Protein AF-A0A7K3RUG2-F1 (afdb_monomer)

Sequence (119 aa):
EDREADAASGAWNPLTATGTPLAEARRLCDDALHGVRLALREVEFTDGKLVHVLLAHELRRSVDRAFGTSSCSHQEGQGLLTPDGSFGPPPGNPYGAPPGSPYAPGGPGSPPPPPQPPR

Secondary structure (DSSP, 8-state):
--HHHHHHHT---HHHHTT--HHHHHHHHHHHHHHHHHHHHH---SS-HHHIIIIIIIHHHHHHHHHS----S--------------PPPS--TTPPPTT-TT--PPTTPPPPPPPPP-

Solvent-accessible surface area (backbone atoms only — not comparable to full-atom values): 8110 Å² total; per-residue (Å²): 140,51,73,66,59,29,60,74,71,68,47,90,47,72,47,71,75,69,66,50,50,70,70,55,53,49,49,53,50,56,52,49,55,50,50,51,49,54,52,61,71,74,55,87,59,98,78,46,64,68,58,48,46,49,62,64,52,44,45,56,54,52,52,52,52,72,76,40,87,69,65,65,88,66,69,73,76,74,76,65,86,68,95,70,88,83,85,74,81,79,88,74,67,94,82,62,77,72,93,80,63,93,77,67,85,75,66,97,86,69,80,80,82,81,86,80,81,87,132

Radius of gyration: 31.01 Å; Cα contacts (8 Å, |Δi|>4): 30; chains: 1; bounding box: 91×43×57 Å

Foldseek 3Di:
DDPVVCVVVVHDDPCVVVVPDPVRVLVVLVVVLVVQVVVLVVDDDPDCVVVCCVRNPVSVVVSCVVSDPPPDVPPVPPPPPPPDDDDDDDPDDPPDDDPDDPPDDDDPPDDDDDDDDDD

Nearest PDB structures (foldseek):
  1sg2-assembly1_C  TM=5.570E-01  e=5.375E+00  Escherichia coli

Organism: NCBI:txid66428

Mean predicted aligned error: 17.71 Å

pLDDT: mean 75.08, std 22.01, range [38.53, 98.12]

Structure (mmCIF, N/CA/C/O backbone):
data_AF-A0A7K3RUG2-F1
#
_entry.id   AF-A0A7K3RUG2-F1
#
loop_
_atom_site.group_PDB
_atom_site.id
_atom_site.type_symbol
_atom_site.label_atom_id
_atom_site.label_alt_id
_atom_site.label_comp_id
_atom_site.label_asym_id
_atom_site.label_entity_id
_atom_site.label_seq_id
_atom_site.pdbx_PDB_ins_code
_atom_site.Cartn_x
_atom_site.Cartn_y
_atom_site.Cartn_z
_atom_site.occupancy
_atom_site.B_iso_or_equiv
_atom_site.auth_seq_id
_atom_site.auth_comp_id
_atom_site.auth_asym_id
_atom_site.auth_atom_id
_atom_site.pdbx_PDB_model_num
ATOM 1 N N . GLU A 1 1 ? -2.481 -1.551 -13.163 1.00 62.53 1 GLU A N 1
ATOM 2 C CA . GLU A 1 1 ? -1.480 -0.725 -13.862 1.00 62.53 1 GLU A CA 1
ATOM 3 C C . GLU A 1 1 ? -0.357 -1.638 -14.291 1.00 62.53 1 GLU A C 1
ATOM 5 O O . GLU A 1 1 ? -0.022 -2.554 -13.543 1.00 62.53 1 GLU A O 1
ATOM 10 N N . ASP A 1 2 ? 0.126 -1.458 -15.511 1.00 78.50 2 ASP A N 1
ATOM 11 C CA . ASP A 1 2 ? 1.115 -2.328 -16.136 1.00 78.50 2 ASP A CA 1
ATOM 12 C C . ASP A 1 2 ? 2.378 -1.509 -16.392 1.00 78.50 2 ASP A C 1
ATOM 14 O O . ASP A 1 2 ? 2.325 -0.461 -17.032 1.00 78.50 2 ASP A O 1
ATOM 18 N N . ARG A 1 3 ? 3.518 -2.004 -15.902 1.00 81.38 3 ARG A N 1
ATOM 19 C CA . ARG A 1 3 ? 4.817 -1.343 -16.053 1.00 81.38 3 ARG A CA 1
ATOM 20 C C . ARG A 1 3 ? 5.201 -1.143 -17.516 1.00 81.38 3 ARG A C 1
ATOM 22 O O . ARG A 1 3 ? 5.844 -0.145 -17.832 1.00 81.38 3 ARG A O 1
ATOM 29 N N . GLU A 1 4 ? 4.848 -2.080 -18.392 1.00 84.62 4 GLU A N 1
ATOM 30 C CA . GLU A 1 4 ? 5.144 -1.978 -19.821 1.00 84.62 4 GLU A CA 1
ATOM 31 C C . GLU A 1 4 ? 4.272 -0.908 -20.478 1.00 84.62 4 GLU A C 1
ATOM 33 O O . GLU A 1 4 ? 4.774 -0.098 -21.257 1.00 84.62 4 GLU A O 1
ATOM 38 N N . ALA A 1 5 ? 2.991 -0.841 -20.104 1.00 85.94 5 ALA A N 1
ATOM 39 C CA . ALA A 1 5 ? 2.081 0.201 -20.572 1.00 85.94 5 ALA A CA 1
ATOM 40 C C . ALA A 1 5 ? 2.506 1.595 -20.078 1.00 85.94 5 ALA A C 1
ATOM 42 O O . ALA A 1 5 ? 2.479 2.560 -20.848 1.00 85.94 5 ALA A O 1
ATOM 43 N N . ASP A 1 6 ? 2.954 1.702 -18.825 1.00 88.06 6 ASP A N 1
ATOM 44 C CA . ASP A 1 6 ? 3.478 2.950 -18.266 1.00 88.06 6 ASP A CA 1
ATOM 45 C C . ASP A 1 6 ? 4.737 3.395 -19.025 1.00 88.06 6 ASP A C 1
ATOM 47 O O . ASP A 1 6 ? 4.845 4.549 -19.437 1.00 88.06 6 ASP A O 1
ATOM 51 N N . ALA A 1 7 ? 5.660 2.466 -19.297 1.00 87.19 7 ALA A N 1
ATOM 52 C CA . ALA A 1 7 ? 6.861 2.751 -20.076 1.00 87.19 7 ALA A CA 1
ATOM 53 C C . ALA A 1 7 ? 6.532 3.172 -21.520 1.00 87.19 7 ALA A C 1
ATOM 55 O O . ALA A 1 7 ? 7.109 4.135 -22.024 1.00 87.19 7 ALA A O 1
ATOM 56 N N . ALA A 1 8 ? 5.586 2.493 -22.176 1.00 92.25 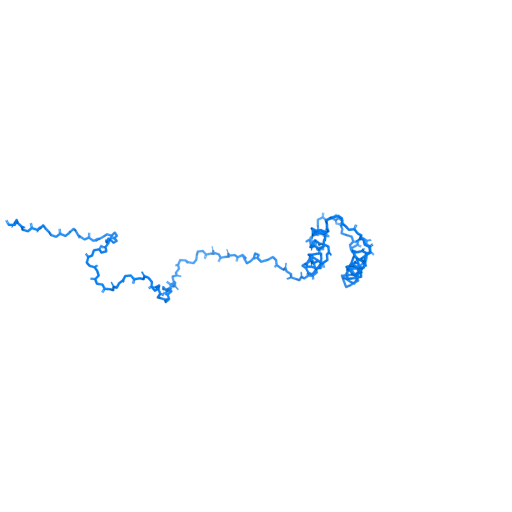8 ALA A N 1
ATOM 57 C CA . ALA A 1 8 ? 5.173 2.786 -23.548 1.00 92.25 8 ALA A CA 1
ATOM 58 C C . ALA A 1 8 ? 4.467 4.144 -23.686 1.00 92.25 8 ALA A C 1
ATOM 60 O O . ALA A 1 8 ? 4.638 4.837 -24.688 1.00 92.25 8 ALA A O 1
ATOM 61 N N . SER A 1 9 ? 3.685 4.535 -22.679 1.00 91.75 9 SER A N 1
ATOM 62 C CA . SER A 1 9 ? 2.990 5.828 -22.639 1.00 91.75 9 SER A CA 1
ATOM 63 C C . SER A 1 9 ? 3.858 6.980 -22.119 1.00 91.75 9 SER A C 1
ATOM 65 O O . SER A 1 9 ? 3.434 8.134 -22.174 1.00 91.75 9 SER A O 1
ATOM 67 N N . GLY A 1 10 ? 5.069 6.691 -21.627 1.00 90.69 10 GLY A N 1
ATOM 68 C CA . GLY A 1 10 ? 5.926 7.673 -20.962 1.00 90.69 10 GLY A CA 1
ATOM 69 C C . GLY A 1 10 ? 5.386 8.125 -19.601 1.00 90.69 10 GLY A C 1
ATOM 70 O O . GLY A 1 10 ? 5.794 9.174 -19.098 1.00 90.69 10 GLY A O 1
ATOM 71 N N . ALA A 1 11 ? 4.460 7.366 -19.010 1.00 92.56 11 ALA A N 1
ATOM 72 C CA . ALA A 1 11 ? 3.943 7.633 -17.681 1.00 92.56 11 ALA A CA 1
ATOM 73 C C . ALA A 1 11 ? 5.021 7.380 -16.620 1.00 92.56 11 ALA A C 1
ATOM 75 O O . ALA A 1 11 ? 5.892 6.514 -16.746 1.00 92.56 11 ALA A O 1
ATOM 76 N N . TRP A 1 12 ? 4.957 8.150 -15.537 1.00 93.25 12 TRP A N 1
ATOM 77 C CA . TRP A 1 12 ? 5.840 7.936 -14.402 1.00 93.25 12 TRP A CA 1
ATOM 78 C C . TRP A 1 12 ? 5.438 6.659 -13.662 1.00 93.25 12 TRP A C 1
ATOM 80 O O . TRP A 1 12 ? 4.305 6.546 -13.199 1.00 93.25 12 TRP A O 1
ATOM 90 N N . ASN A 1 13 ? 6.382 5.729 -13.502 1.00 91.12 13 ASN A N 1
ATOM 91 C CA . ASN A 1 13 ? 6.200 4.542 -12.677 1.00 91.12 13 ASN A CA 1
ATOM 92 C C . ASN A 1 13 ? 7.164 4.606 -11.477 1.00 91.12 13 ASN A C 1
ATOM 94 O O . ASN A 1 13 ? 8.378 4.704 -11.674 1.00 91.12 13 ASN A O 1
ATOM 98 N N . PRO A 1 14 ? 6.672 4.531 -10.226 1.00 89.75 14 PRO A N 1
ATOM 99 C CA . PRO A 1 14 ? 7.521 4.664 -9.042 1.00 89.75 14 PRO A CA 1
ATOM 100 C C . PRO A 1 14 ? 8.630 3.621 -9.012 1.00 89.75 14 PRO A C 1
ATOM 102 O O . PRO A 1 14 ? 9.754 3.918 -8.629 1.00 89.75 14 PRO A O 1
ATOM 105 N N . LEU A 1 15 ? 8.330 2.402 -9.452 1.00 92.19 15 LEU A N 1
ATOM 106 C CA . LEU A 1 15 ? 9.254 1.288 -9.357 1.00 92.19 15 LEU A CA 1
ATOM 107 C C . LEU A 1 15 ? 10.384 1.398 -10.383 1.00 92.19 15 LEU A C 1
ATOM 109 O O . LEU A 1 15 ? 11.499 0.961 -10.105 1.00 92.19 15 LEU A O 1
ATOM 113 N N . THR A 1 16 ? 10.116 1.991 -11.551 1.00 92.44 16 THR A N 1
ATOM 114 C CA . THR A 1 16 ? 11.170 2.311 -12.521 1.00 92.44 16 THR A CA 1
ATOM 115 C C . THR A 1 16 ? 11.967 3.529 -12.066 1.00 92.44 16 THR A C 1
ATOM 117 O O . THR A 1 16 ? 13.193 3.497 -12.120 1.00 92.44 16 THR A O 1
ATOM 120 N N . ALA A 1 17 ? 11.298 4.556 -11.535 1.00 93.88 17 ALA A N 1
ATOM 121 C CA . ALA A 1 17 ? 11.933 5.779 -11.052 1.00 93.88 17 ALA A CA 1
ATOM 122 C C . ALA A 1 17 ? 12.906 5.535 -9.886 1.00 93.88 17 ALA A C 1
ATOM 124 O O . ALA A 1 17 ? 13.954 6.174 -9.822 1.00 93.88 17 ALA A O 1
ATOM 125 N N . THR A 1 18 ? 12.589 4.608 -8.978 1.00 93.06 18 THR A N 1
ATOM 126 C CA . THR A 1 18 ? 13.452 4.251 -7.838 1.00 93.06 18 THR A CA 1
ATOM 127 C C . THR A 1 18 ? 14.344 3.038 -8.100 1.00 93.06 18 THR A C 1
ATOM 129 O O . THR A 1 18 ? 15.149 2.678 -7.242 1.00 93.06 18 THR A O 1
ATOM 132 N N . GLY A 1 19 ? 14.193 2.369 -9.248 1.00 94.12 19 GLY A N 1
ATOM 133 C CA . GLY A 1 19 ? 14.883 1.112 -9.545 1.00 94.12 19 GLY A CA 1
ATOM 134 C C . GLY A 1 19 ? 14.493 -0.048 -8.619 1.00 94.12 19 GLY A C 1
ATOM 135 O O . GLY A 1 19 ? 15.258 -1.000 -8.482 1.00 94.12 19 GLY A O 1
ATOM 136 N N . THR A 1 20 ? 13.332 0.013 -7.958 1.00 94.94 20 THR A N 1
ATOM 137 C CA . THR A 1 20 ? 12.905 -0.999 -6.983 1.00 94.94 20 THR A CA 1
ATOM 138 C C . THR A 1 20 ? 12.375 -2.265 -7.683 1.00 94.94 20 THR A C 1
ATOM 140 O O . THR A 1 20 ? 11.361 -2.215 -8.399 1.00 94.94 20 THR A O 1
ATOM 143 N N . PRO A 1 21 ? 12.997 -3.442 -7.457 1.00 92.75 21 PRO A N 1
ATOM 144 C CA . PRO A 1 21 ? 12.495 -4.710 -7.987 1.00 92.75 21 PRO A CA 1
ATOM 145 C C . PRO A 1 21 ? 11.092 -5.047 -7.458 1.00 92.75 21 PRO A C 1
ATOM 147 O O . PRO A 1 21 ? 10.753 -4.684 -6.334 1.00 92.75 21 PRO A O 1
ATOM 150 N N . LEU A 1 22 ? 10.282 -5.800 -8.220 1.00 91.75 22 LEU A N 1
ATOM 151 C CA . LEU A 1 22 ? 8.929 -6.198 -7.778 1.00 91.75 22 LEU A CA 1
ATOM 152 C C . LEU A 1 22 ? 8.942 -6.973 -6.459 1.00 91.75 22 LEU A C 1
ATOM 154 O O . LEU A 1 22 ? 8.106 -6.720 -5.599 1.00 91.75 22 LEU A O 1
ATOM 158 N N . ALA A 1 23 ? 9.893 -7.895 -6.297 1.00 94.38 23 ALA A N 1
ATOM 159 C CA . ALA A 1 23 ? 10.028 -8.676 -5.071 1.00 94.38 23 ALA A CA 1
ATOM 160 C C . ALA A 1 23 ? 10.338 -7.788 -3.856 1.00 94.38 23 ALA A C 1
ATOM 162 O O . ALA A 1 23 ? 9.787 -8.001 -2.780 1.00 94.38 23 ALA A O 1
ATOM 163 N N . GLU A 1 24 ? 11.165 -6.758 -4.041 1.00 96.81 24 GLU A N 1
ATOM 164 C CA . GLU A 1 24 ? 11.489 -5.813 -2.973 1.00 96.81 24 GLU A CA 1
ATOM 165 C C . GLU A 1 24 ? 10.302 -4.902 -2.657 1.00 96.81 24 GLU A C 1
ATOM 167 O O . GLU A 1 24 ? 9.968 -4.706 -1.493 1.00 96.81 24 GLU A O 1
ATOM 172 N N . ALA A 1 25 ? 9.593 -4.416 -3.678 1.00 95.94 25 ALA A N 1
ATOM 173 C CA . ALA A 1 25 ? 8.354 -3.669 -3.481 1.00 95.94 25 ALA A CA 1
ATOM 174 C C . ALA A 1 25 ? 7.311 -4.498 -2.717 1.00 95.94 25 ALA A C 1
ATOM 176 O O . ALA A 1 25 ? 6.670 -3.990 -1.799 1.00 95.94 25 ALA A O 1
ATOM 177 N N . ARG A 1 26 ? 7.187 -5.792 -3.043 1.00 95.50 26 ARG A N 1
ATOM 178 C CA . ARG A 1 26 ? 6.310 -6.718 -2.323 1.00 95.50 26 ARG A CA 1
ATOM 179 C C . ARG A 1 26 ? 6.722 -6.850 -0.858 1.00 95.50 26 ARG A C 1
ATOM 181 O O . ARG A 1 26 ? 5.868 -6.721 0.015 1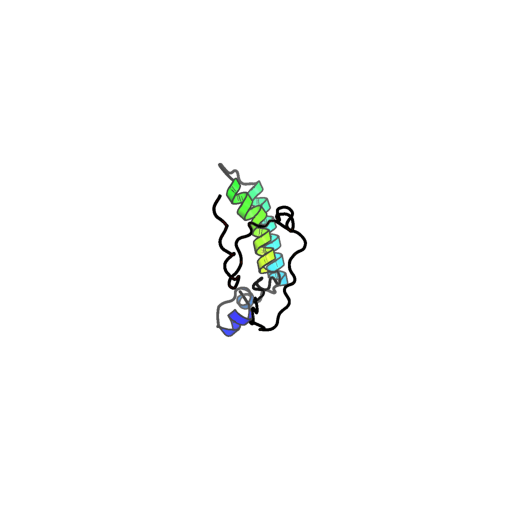.00 95.50 26 ARG A O 1
ATOM 188 N N . ARG A 1 27 ? 8.016 -7.053 -0.595 1.00 97.25 27 ARG A N 1
ATOM 189 C CA . ARG A 1 27 ? 8.567 -7.144 0.764 1.00 97.25 27 ARG A CA 1
ATOM 190 C C . ARG A 1 27 ? 8.258 -5.885 1.578 1.00 97.25 27 ARG A C 1
ATOM 192 O O . ARG A 1 27 ? 7.757 -5.992 2.690 1.00 97.25 27 ARG A O 1
ATOM 199 N N . LEU A 1 28 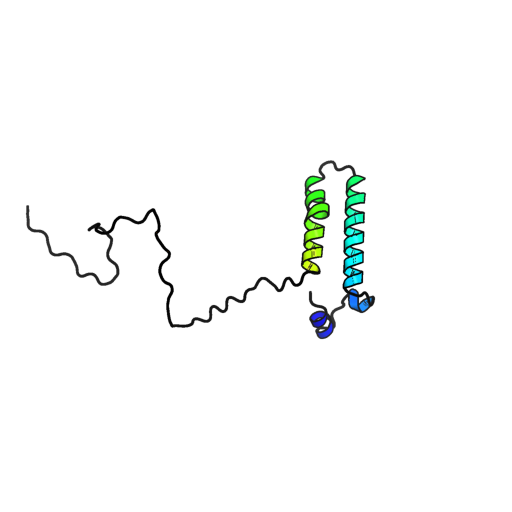? 8.471 -4.702 0.998 1.00 97.38 28 LEU A N 1
ATOM 200 C CA . LEU A 1 28 ? 8.150 -3.420 1.633 1.00 97.38 28 LEU A CA 1
ATOM 201 C C . LEU A 1 28 ? 6.652 -3.287 1.949 1.00 97.38 28 LEU A C 1
ATOM 203 O O . LEU A 1 28 ? 6.292 -2.786 3.013 1.00 97.38 28 LEU A O 1
ATOM 207 N N . CYS A 1 29 ? 5.768 -3.750 1.061 1.00 97.19 29 CYS A N 1
ATOM 208 C CA . CYS A 1 29 ? 4.332 -3.774 1.333 1.00 97.19 29 CYS A CA 1
ATOM 209 C C . CYS A 1 29 ? 3.970 -4.722 2.485 1.00 97.19 29 CYS A C 1
ATOM 211 O O . CYS A 1 29 ? 3.140 -4.363 3.320 1.00 97.19 29 CYS A O 1
ATOM 213 N N . ASP A 1 30 ? 4.575 -5.909 2.548 1.00 96.94 30 ASP A N 1
ATOM 214 C CA . ASP A 1 30 ? 4.337 -6.867 3.634 1.00 96.94 30 ASP A CA 1
ATOM 215 C C . ASP A 1 30 ? 4.838 -6.316 4.989 1.00 96.94 30 ASP A C 1
ATOM 217 O O . ASP A 1 30 ? 4.125 -6.412 5.995 1.00 96.94 30 ASP A O 1
ATOM 221 N N . ASP A 1 31 ? 5.995 -5.644 5.002 1.00 98.12 31 ASP A N 1
ATOM 222 C CA . ASP A 1 31 ? 6.529 -4.942 6.178 1.00 98.12 31 ASP A CA 1
ATOM 223 C C . ASP A 1 31 ? 5.590 -3.800 6.621 1.00 98.12 31 ASP A C 1
ATOM 225 O O . ASP A 1 31 ? 5.247 -3.680 7.802 1.00 98.12 31 ASP A O 1
ATOM 229 N N . ALA A 1 32 ? 5.092 -2.994 5.677 1.00 97.31 32 ALA A N 1
ATOM 230 C CA . ALA A 1 32 ? 4.145 -1.916 5.960 1.00 97.31 32 ALA A CA 1
ATOM 231 C C . ALA A 1 32 ? 2.805 -2.443 6.503 1.00 97.31 32 ALA A C 1
ATOM 233 O O . ALA A 1 32 ? 2.265 -1.891 7.462 1.00 97.31 32 ALA A O 1
ATOM 234 N N . LEU A 1 33 ? 2.280 -3.542 5.947 1.00 97.12 33 LEU A N 1
ATOM 235 C CA . LEU A 1 33 ? 1.082 -4.221 6.453 1.00 97.12 33 LEU A CA 1
ATOM 236 C C . LEU A 1 33 ? 1.257 -4.668 7.905 1.00 97.12 33 LEU A C 1
ATOM 238 O O . LEU A 1 33 ? 0.323 -4.574 8.707 1.00 97.12 33 LEU A O 1
ATOM 242 N N . HIS A 1 34 ? 2.438 -5.179 8.247 1.00 96.81 34 HIS A N 1
ATOM 243 C CA . HIS A 1 34 ? 2.750 -5.547 9.619 1.00 96.81 34 HIS A CA 1
ATOM 244 C C . HIS A 1 34 ? 2.784 -4.315 10.533 1.00 96.81 34 HIS A C 1
ATOM 246 O O . HIS A 1 34 ? 2.110 -4.313 11.566 1.00 96.81 34 HIS A O 1
ATOM 252 N N . GLY A 1 35 ? 3.472 -3.248 10.117 1.00 97.19 35 GLY A N 1
ATOM 253 C CA . GLY A 1 35 ? 3.541 -1.986 10.857 1.00 97.19 35 GLY A CA 1
ATOM 254 C C . GLY A 1 35 ? 2.166 -1.362 11.111 1.00 97.19 35 GLY A C 1
ATOM 255 O O . GLY A 1 35 ? 1.855 -1.000 12.242 1.00 97.19 35 GLY A O 1
ATOM 256 N N . VAL A 1 36 ? 1.293 -1.324 10.098 1.00 96.88 36 VAL A N 1
ATOM 257 C CA . VAL A 1 36 ? -0.089 -0.832 10.238 1.00 96.88 36 VAL A CA 1
ATOM 258 C C . VAL A 1 36 ? -0.865 -1.649 11.270 1.00 96.88 36 VAL A C 1
ATOM 260 O O . VAL A 1 36 ? -1.567 -1.080 12.099 1.00 96.88 36 VAL A O 1
ATOM 263 N N . ARG A 1 37 ? -0.731 -2.981 11.275 1.00 94.25 37 ARG A N 1
ATOM 264 C CA . ARG A 1 37 ? -1.412 -3.829 12.269 1.00 94.25 37 ARG A CA 1
ATOM 265 C C . ARG A 1 37 ? -0.930 -3.578 13.691 1.00 94.25 37 ARG A C 1
ATOM 267 O O . ARG A 1 37 ? -1.747 -3.663 14.603 1.00 94.25 37 ARG A O 1
ATOM 274 N N . LEU A 1 38 ? 0.360 -3.313 13.882 1.00 96.56 38 LEU A N 1
ATOM 275 C CA . LEU A 1 38 ? 0.896 -2.939 15.190 1.00 96.56 38 LEU A CA 1
ATOM 276 C C . LEU A 1 38 ? 0.353 -1.575 15.620 1.00 96.56 38 LEU A C 1
ATOM 278 O O . LEU A 1 38 ? -0.235 -1.480 16.691 1.00 96.56 38 LEU A O 1
ATOM 282 N N . ALA A 1 39 ? 0.411 -0.574 14.739 1.00 96.38 39 ALA A N 1
ATOM 283 C CA . ALA A 1 39 ? -0.121 0.758 15.015 1.00 96.38 39 ALA A CA 1
ATOM 284 C C . ALA A 1 39 ? -1.618 0.725 15.375 1.00 96.38 39 ALA A C 1
ATOM 286 O O . ALA A 1 39 ? -2.042 1.351 16.338 1.00 96.38 39 ALA A O 1
ATOM 287 N N . LEU A 1 40 ? -2.430 -0.070 14.669 1.00 95.31 40 LEU A N 1
ATOM 288 C CA . LEU A 1 40 ? -3.858 -0.216 14.978 1.00 95.31 40 LEU A CA 1
ATOM 289 C C . LEU A 1 40 ? -4.140 -0.861 16.342 1.00 95.31 40 LEU A C 1
ATOM 291 O O . LEU A 1 40 ? -5.244 -0.695 16.852 1.00 95.31 40 LEU A O 1
ATOM 295 N N . ARG A 1 41 ? -3.194 -1.611 16.921 1.00 93.25 41 ARG A N 1
ATOM 296 C CA . ARG A 1 41 ? -3.331 -2.163 18.280 1.00 93.25 41 ARG A CA 1
ATOM 297 C C . ARG A 1 41 ? -3.033 -1.131 19.363 1.00 93.25 41 ARG A C 1
ATOM 299 O O . ARG A 1 41 ? -3.487 -1.311 20.485 1.00 93.25 41 ARG A O 1
ATOM 306 N N . GLU A 1 42 ? -2.268 -0.095 19.036 1.00 96.44 42 GLU A N 1
ATOM 307 C CA . GLU A 1 42 ? -1.858 0.959 19.969 1.00 96.44 42 GLU A CA 1
ATOM 308 C C . GLU A 1 42 ? -2.850 2.131 20.010 1.00 96.44 42 GLU A C 1
ATOM 310 O O . GLU A 1 42 ? -2.798 2.952 20.922 1.00 96.44 42 GLU A O 1
ATOM 315 N N . VAL A 1 43 ? -3.759 2.219 19.036 1.00 96.19 43 VAL A N 1
ATOM 316 C CA . VAL A 1 43 ? -4.719 3.322 18.916 1.00 96.19 43 VAL A CA 1
ATOM 317 C C . VAL A 1 43 ? -6.053 2.965 19.567 1.00 96.19 43 VAL A C 1
ATOM 319 O O . VAL A 1 43 ? -6.669 1.947 19.254 1.00 96.19 43 VAL A O 1
ATOM 322 N N . GLU A 1 44 ? -6.548 3.863 20.417 1.00 96.25 44 GLU A N 1
ATOM 323 C CA . GLU A 1 4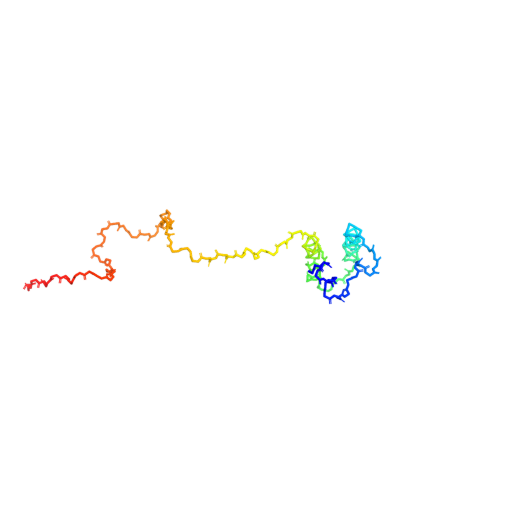4 ? -7.920 3.821 20.919 1.00 96.25 44 GLU A CA 1
ATOM 324 C C . GLU A 1 44 ? -8.866 4.535 19.946 1.00 96.25 44 GLU A C 1
ATOM 326 O O . GLU A 1 44 ? -8.662 5.694 19.581 1.00 96.25 44 GLU A O 1
ATOM 331 N N . PHE A 1 45 ? -9.929 3.845 19.531 1.00 94.56 45 PHE A N 1
ATOM 332 C CA . PHE A 1 45 ? -10.956 4.399 18.653 1.00 94.56 45 PHE A CA 1
ATOM 333 C C . PHE A 1 45 ? -12.278 4.543 19.399 1.00 94.56 45 PHE A C 1
ATOM 335 O O . PHE A 1 45 ? -12.727 3.603 20.051 1.00 94.56 45 PHE A O 1
ATOM 342 N N . THR A 1 46 ? -12.959 5.677 19.219 1.00 96.75 46 THR A N 1
ATOM 343 C CA . THR A 1 46 ? -14.367 5.813 19.628 1.00 96.75 46 THR A CA 1
ATOM 344 C C . THR A 1 46 ? -15.267 4.859 18.829 1.00 96.75 46 THR A C 1
ATOM 346 O O . THR A 1 46 ? -16.138 4.215 19.404 1.00 96.75 46 THR A O 1
ATOM 349 N N . ASP A 1 47 ? -15.014 4.717 17.521 1.00 95.50 47 ASP A N 1
ATOM 350 C CA . ASP A 1 47 ? -15.519 3.634 16.666 1.00 95.50 47 ASP A CA 1
ATOM 351 C C . ASP A 1 47 ? -14.430 3.247 15.654 1.00 95.50 47 ASP A C 1
ATOM 353 O O . ASP A 1 47 ? -14.104 3.997 14.733 1.00 95.50 47 ASP A O 1
ATOM 357 N N . GLY A 1 48 ? -13.831 2.073 15.852 1.00 94.06 48 GLY A N 1
ATOM 358 C CA . GLY A 1 48 ? -12.742 1.567 15.016 1.00 94.06 48 GLY A CA 1
ATOM 359 C C . GLY A 1 48 ? -13.192 0.621 13.906 1.00 94.06 48 GLY A C 1
ATOM 360 O O . GLY A 1 48 ? -12.341 0.103 13.184 1.00 94.06 48 GLY A O 1
ATOM 361 N N . LYS A 1 49 ? -14.496 0.343 13.757 1.00 95.06 49 LYS A N 1
ATOM 362 C CA . LYS A 1 49 ? -14.965 -0.776 12.926 1.00 95.06 49 LYS A CA 1
ATOM 363 C C . LYS A 1 49 ? -14.551 -0.625 11.464 1.00 95.06 49 LYS A C 1
ATOM 365 O O . LYS A 1 49 ? -13.969 -1.548 10.896 1.00 95.06 49 LYS A O 1
ATOM 370 N N . LEU A 1 50 ? -14.827 0.532 10.860 1.00 96.88 50 LEU A N 1
ATOM 371 C CA . LEU A 1 50 ? -14.486 0.780 9.456 1.00 96.88 50 LEU A CA 1
ATOM 372 C C . LEU A 1 50 ? -12.969 0.749 9.236 1.00 96.88 50 LEU A C 1
ATOM 374 O O . LEU A 1 50 ? -12.499 0.112 8.296 1.00 96.88 50 LEU A O 1
ATOM 378 N N . VAL A 1 51 ? -12.205 1.377 10.133 1.00 96.19 51 VAL A N 1
ATOM 379 C CA . VAL A 1 51 ? -10.736 1.408 10.071 1.00 96.19 51 VAL A CA 1
ATOM 380 C C . VAL A 1 51 ? -10.164 -0.007 10.128 1.00 96.19 51 VAL A C 1
ATOM 382 O O . VAL A 1 51 ? -9.322 -0.368 9.310 1.00 96.19 51 VAL A O 1
ATOM 385 N N . HIS A 1 52 ? -10.655 -0.842 11.043 1.00 92.94 52 HIS A N 1
ATOM 386 C CA . HIS A 1 52 ? -10.159 -2.203 11.213 1.00 92.94 52 HIS A CA 1
ATOM 387 C C . HIS A 1 52 ? -10.513 -3.104 10.019 1.00 92.94 52 HIS A C 1
ATOM 389 O O . HIS A 1 52 ? -9.715 -3.951 9.615 1.00 92.94 52 HIS A O 1
ATOM 395 N N . VAL A 1 53 ? -11.685 -2.913 9.405 1.00 95.38 53 VAL A N 1
ATOM 396 C CA . VAL A 1 53 ? -12.037 -3.602 8.153 1.00 95.38 53 VAL A CA 1
ATOM 397 C C . VAL A 1 53 ? -11.089 -3.173 7.033 1.00 95.38 53 VAL A C 1
ATOM 399 O O . VAL A 1 53 ? -10.421 -4.021 6.442 1.00 95.38 53 VAL A O 1
ATOM 402 N N . LEU A 1 54 ? -10.971 -1.870 6.774 1.00 96.81 54 LEU A N 1
ATOM 403 C CA . LEU A 1 54 ? -10.191 -1.367 5.644 1.00 96.81 54 LEU A CA 1
ATOM 404 C C . LEU A 1 54 ? -8.695 -1.671 5.780 1.00 96.81 54 LEU A C 1
ATOM 406 O O . LEU A 1 54 ? -8.067 -2.119 4.823 1.00 96.81 54 LEU A O 1
ATOM 410 N N . LEU A 1 55 ? -8.117 -1.454 6.960 1.00 95.50 55 LEU A N 1
ATOM 411 C CA . LEU A 1 55 ? -6.665 -1.459 7.131 1.00 95.50 55 LEU A CA 1
ATOM 412 C C . LEU A 1 55 ? -6.102 -2.784 7.657 1.00 95.50 55 LEU A C 1
ATOM 414 O O . LEU A 1 55 ? -4.987 -3.146 7.288 1.00 95.50 55 LEU A O 1
ATOM 418 N N . ALA A 1 56 ? -6.840 -3.545 8.473 1.00 89.44 56 ALA A N 1
ATOM 419 C CA . ALA A 1 56 ? -6.339 -4.837 8.959 1.00 89.44 56 ALA A CA 1
ATOM 420 C C . ALA A 1 56 ? -6.668 -5.995 8.000 1.00 89.44 56 ALA A C 1
ATOM 422 O O . ALA A 1 56 ? -5.847 -6.912 7.839 1.00 89.44 56 ALA A O 1
ATOM 423 N N . HIS A 1 57 ? -7.845 -5.938 7.362 1.00 90.81 57 HIS A N 1
ATOM 424 C CA . HIS A 1 57 ? -8.375 -7.012 6.520 1.00 90.81 57 HIS A CA 1
ATOM 425 C C . HIS A 1 57 ? -8.235 -6.707 5.026 1.00 90.81 57 HIS A C 1
ATOM 427 O O . HIS A 1 57 ? -7.562 -7.456 4.314 1.00 90.81 57 HIS A O 1
ATOM 433 N N . GLU A 1 58 ? -8.818 -5.606 4.548 1.00 97.12 58 GLU A N 1
ATOM 434 C CA . GLU A 1 58 ? -8.888 -5.335 3.106 1.00 97.12 58 GLU A CA 1
ATOM 435 C C . GLU A 1 58 ? -7.548 -4.901 2.514 1.00 97.12 58 GLU A C 1
ATOM 437 O O . GLU A 1 58 ? -7.213 -5.310 1.406 1.00 97.12 58 GLU A O 1
ATOM 442 N N . LEU A 1 59 ? -6.720 -4.158 3.254 1.00 96.25 59 LEU A N 1
ATOM 443 C CA . LEU A 1 59 ? -5.425 -3.699 2.748 1.00 96.25 59 LEU A CA 1
ATOM 444 C C . LEU A 1 59 ? -4.524 -4.859 2.297 1.00 96.25 59 LEU A C 1
ATOM 446 O O . LEU A 1 59 ? -3.911 -4.782 1.234 1.00 96.25 59 LEU A O 1
ATOM 450 N N . ARG A 1 60 ? -4.499 -5.973 3.045 1.00 94.00 60 ARG A N 1
ATOM 451 C CA . ARG A 1 60 ? -3.762 -7.179 2.629 1.00 94.00 60 ARG A CA 1
ATOM 452 C C . ARG A 1 60 ? -4.296 -7.718 1.307 1.00 94.00 60 ARG A C 1
ATOM 454 O O . ARG A 1 60 ? -3.516 -8.031 0.417 1.00 94.00 60 ARG A O 1
ATOM 461 N N . ARG A 1 61 ? -5.619 -7.805 1.172 1.00 94.75 61 ARG A N 1
ATOM 462 C CA . ARG A 1 61 ? -6.267 -8.297 -0.046 1.00 94.75 61 ARG A CA 1
ATOM 463 C C . 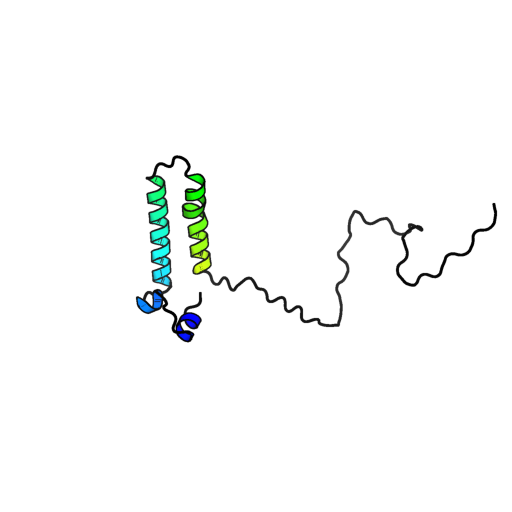ARG A 1 61 ? -5.984 -7.392 -1.245 1.00 94.75 61 ARG A C 1
ATOM 465 O O . ARG A 1 61 ? -5.818 -7.894 -2.352 1.00 94.75 61 ARG A O 1
ATOM 472 N N . SER A 1 62 ? -5.913 -6.081 -1.031 1.00 94.75 62 SER A N 1
ATOM 473 C CA . SER A 1 62 ? -5.533 -5.107 -2.058 1.00 94.75 62 SER A CA 1
ATOM 474 C C . SER A 1 62 ? -4.083 -5.288 -2.505 1.00 94.75 62 SER A C 1
ATOM 476 O O . SER A 1 62 ? -3.833 -5.325 -3.706 1.00 94.75 62 SER A O 1
ATOM 478 N N . VAL A 1 63 ? -3.147 -5.483 -1.569 1.00 94.62 63 VAL A N 1
ATOM 479 C CA . VAL A 1 63 ? -1.744 -5.802 -1.893 1.00 94.62 63 VAL A CA 1
ATOM 480 C C . VAL A 1 63 ? -1.661 -7.128 -2.652 1.00 94.62 63 VAL A C 1
ATOM 482 O O . VAL A 1 63 ? -1.075 -7.188 -3.727 1.00 94.62 63 VAL A O 1
ATOM 485 N N . ASP A 1 64 ? -2.312 -8.180 -2.161 1.00 93.50 64 ASP A N 1
ATOM 486 C CA . ASP A 1 64 ? -2.318 -9.484 -2.831 1.00 93.50 64 ASP A CA 1
ATOM 487 C C . ASP A 1 64 ? -2.905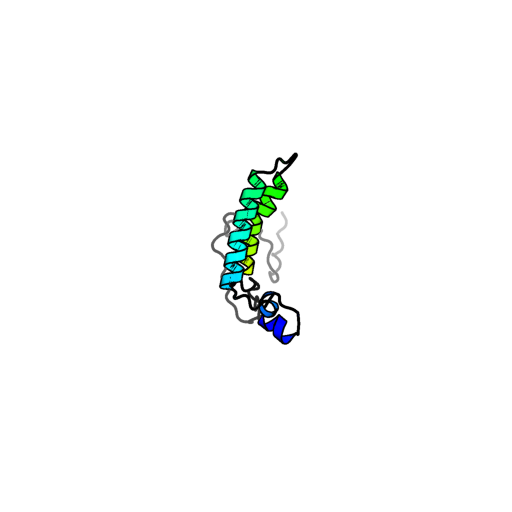 -9.403 -4.247 1.00 93.50 64 ASP A C 1
ATOM 489 O O . ASP A 1 64 ? -2.380 -10.030 -5.163 1.00 93.50 64 ASP A O 1
ATOM 493 N N . ARG A 1 65 ? -3.940 -8.583 -4.463 1.00 91.75 65 ARG A N 1
ATOM 494 C CA . ARG A 1 65 ? -4.504 -8.336 -5.796 1.00 91.75 65 ARG A CA 1
ATOM 495 C C . ARG A 1 65 ? -3.543 -7.570 -6.705 1.00 91.75 65 ARG A C 1
ATOM 497 O O . ARG A 1 65 ? -3.450 -7.912 -7.875 1.00 91.75 65 ARG A O 1
ATOM 504 N N . ALA A 1 66 ? -2.857 -6.551 -6.188 1.00 89.62 66 ALA A N 1
ATOM 505 C CA . ALA A 1 66 ? -1.942 -5.717 -6.969 1.00 89.62 66 ALA A CA 1
ATOM 506 C C . ALA A 1 66 ? -0.696 -6.485 -7.441 1.00 89.62 66 ALA A C 1
ATOM 508 O O . ALA A 1 66 ? -0.204 -6.240 -8.538 1.00 89.62 66 ALA A O 1
ATOM 509 N N . PHE A 1 67 ? -0.200 -7.419 -6.624 1.00 89.19 67 PHE A N 1
ATOM 510 C CA . PHE A 1 67 ? 0.947 -8.271 -6.961 1.00 89.19 67 PHE A CA 1
ATOM 511 C C . PHE A 1 67 ? 0.550 -9.621 -7.573 1.00 89.19 67 PHE A C 1
ATOM 513 O O . PHE A 1 67 ? 1.405 -10.340 -8.088 1.00 89.19 67 PHE A O 1
ATOM 520 N N . GLY A 1 68 ? -0.725 -9.995 -7.497 1.00 85.06 68 GLY A N 1
ATOM 521 C CA . GLY A 1 68 ? -1.245 -11.196 -8.128 1.00 85.06 68 GLY A CA 1
ATOM 522 C C . GLY A 1 68 ? -1.387 -11.008 -9.634 1.00 85.06 68 GLY A C 1
ATOM 523 O O . GLY A 1 68 ? -1.787 -9.948 -10.109 1.00 85.06 68 GLY A O 1
ATOM 524 N N . THR A 1 69 ? -1.162 -12.074 -10.399 1.00 63.22 69 THR A N 1
ATOM 525 C CA . THR A 1 69 ? -1.471 -12.154 -11.836 1.00 63.22 69 THR A CA 1
ATOM 526 C C . THR A 1 69 ? -2.976 -12.284 -12.074 1.00 63.22 69 THR A C 1
ATOM 528 O O . THR A 1 69 ? -3.426 -13.096 -12.885 1.00 63.22 69 THR A O 1
ATOM 531 N N . SER A 1 70 ? -3.780 -11.490 -11.360 1.00 55.41 70 SER A N 1
ATOM 532 C CA . SER A 1 70 ? -5.194 -11.315 -11.672 1.00 55.41 70 SER A CA 1
ATOM 533 C C . SER A 1 70 ? -5.279 -10.513 -12.966 1.00 55.41 70 SER A C 1
ATOM 535 O O . SER A 1 70 ? -5.629 -9.336 -12.977 1.00 55.41 70 SER A O 1
ATOM 537 N N . SER A 1 71 ? -4.927 -11.189 -14.064 1.00 50.03 71 SER A N 1
ATOM 538 C CA . SER A 1 71 ? -5.574 -11.019 -15.349 1.00 50.03 71 SER A CA 1
ATOM 539 C C . SER A 1 71 ? -7.037 -10.753 -15.048 1.00 50.03 71 SER A C 1
ATOM 541 O O . SER A 1 71 ? -7.686 -11.484 -14.290 1.00 50.03 71 SER A O 1
ATOM 543 N N . CYS A 1 72 ? -7.500 -9.602 -15.514 1.00 50.28 72 CYS A N 1
ATOM 544 C CA . CYS A 1 72 ? -8.875 -9.200 -15.377 1.00 50.28 72 CYS A CA 1
ATOM 545 C C . CYS A 1 72 ? -9.760 -10.417 -15.650 1.00 50.28 72 CYS A C 1
ATOM 547 O O . CYS A 1 72 ? -9.668 -11.018 -16.715 1.00 50.28 72 CYS A O 1
ATOM 549 N N . SER A 1 73 ? -10.661 -10.754 -14.729 1.00 48.41 73 SER A N 1
ATOM 550 C CA . SER A 1 73 ? -11.737 -11.719 -14.985 1.00 48.41 73 SER A CA 1
ATOM 551 C C . SER A 1 73 ? -12.758 -11.176 -15.996 1.00 48.41 73 SER A C 1
ATOM 553 O O . SER A 1 73 ? -13.907 -11.602 -16.008 1.00 48.41 73 SER A O 1
ATOM 555 N N . HIS A 1 74 ? -12.347 -10.260 -16.877 1.00 47.72 74 HIS A N 1
ATOM 556 C CA . HIS A 1 74 ? -12.854 -10.233 -18.231 1.00 47.72 74 HIS A CA 1
ATOM 557 C C . HIS A 1 74 ? -12.333 -11.503 -18.903 1.00 47.72 74 HIS A C 1
ATOM 559 O O . HIS A 1 74 ? -11.428 -11.484 -19.728 1.00 47.72 74 HIS A O 1
ATOM 565 N N . GLN A 1 75 ? -12.957 -12.631 -18.551 1.00 42.31 75 GLN A N 1
ATOM 566 C CA . GLN A 1 75 ? -13.284 -13.586 -19.584 1.00 42.31 75 GLN A CA 1
ATOM 567 C C . GLN A 1 75 ? -14.013 -12.737 -20.615 1.00 42.31 75 GLN A C 1
ATOM 569 O O . GLN A 1 75 ? -15.141 -12.290 -20.395 1.00 42.31 75 GLN A O 1
ATOM 574 N N . GLU A 1 76 ? -13.292 -12.379 -21.667 1.00 41.88 76 GLU A N 1
ATOM 575 C CA . GLU A 1 76 ? -13.879 -11.918 -22.898 1.00 41.88 76 GLU A CA 1
ATOM 576 C C . GLU A 1 76 ? -14.846 -13.042 -23.228 1.00 41.88 76 GLU A C 1
ATOM 578 O O . GLU A 1 76 ? -14.460 -14.131 -23.657 1.00 41.88 76 GLU A O 1
ATOM 583 N N . GLY A 1 77 ? -16.110 -12.834 -22.873 1.00 43.12 77 GLY A N 1
ATOM 584 C CA . GLY A 1 77 ? -17.197 -13.546 -23.478 1.00 43.12 77 GLY A CA 1
ATOM 585 C C . GLY A 1 77 ? -17.090 -13.188 -24.943 1.00 43.12 77 GLY A C 1
ATOM 586 O O . GLY A 1 77 ? -17.760 -12.275 -25.414 1.00 43.12 77 GLY A O 1
ATOM 587 N N . GLN A 1 78 ? -16.237 -13.914 -25.660 1.00 40.88 78 GLN A N 1
ATOM 588 C CA . GLN A 1 78 ? -16.401 -14.210 -27.059 1.00 40.88 78 GLN A CA 1
ATOM 589 C C . GLN A 1 78 ? -17.691 -15.028 -27.144 1.00 40.88 78 GLN A C 1
ATOM 591 O O . GLN A 1 78 ? -17.699 -16.212 -27.456 1.00 40.88 78 GLN A O 1
ATOM 596 N N . GLY A 1 79 ? -18.816 -14.361 -26.877 1.00 40.06 79 GLY A N 1
ATOM 597 C CA . GLY A 1 79 ? -20.042 -14.579 -27.608 1.00 40.06 79 GLY A CA 1
ATOM 598 C C . GLY A 1 79 ? -19.785 -14.119 -29.035 1.00 40.06 79 GLY A C 1
ATOM 599 O O . GLY A 1 79 ? -20.371 -13.147 -29.499 1.00 40.06 79 GLY A O 1
ATOM 600 N N . LEU A 1 80 ? -18.873 -14.809 -29.728 1.00 38.81 80 LEU A N 1
ATOM 601 C CA . LEU A 1 80 ? -19.055 -14.987 -31.146 1.00 38.81 80 LEU A CA 1
ATOM 602 C C . LEU A 1 80 ? -20.304 -15.848 -31.249 1.00 38.81 80 LEU A C 1
ATOM 604 O O . LEU A 1 80 ? -20.345 -16.981 -30.774 1.00 38.81 80 LEU A O 1
ATOM 608 N N . LEU A 1 81 ? -21.334 -15.257 -31.834 1.00 44.75 81 LEU A N 1
ATOM 609 C CA . LEU A 1 81 ? -22.449 -15.968 -32.419 1.00 44.75 81 LEU A CA 1
ATOM 610 C C . LEU A 1 81 ? -21.863 -17.027 -33.366 1.00 44.75 81 LEU A C 1
ATOM 612 O O . LEU A 1 81 ? -21.562 -16.729 -34.518 1.00 44.75 81 LEU A O 1
ATOM 616 N N . THR A 1 82 ? -21.656 -18.249 -32.883 1.00 40.34 82 THR A N 1
ATOM 617 C CA . THR A 1 82 ? -21.623 -19.426 -33.745 1.00 40.34 82 THR A CA 1
ATOM 618 C C . THR A 1 82 ? -23.079 -19.783 -34.018 1.00 40.34 82 THR A C 1
ATOM 620 O O . THR A 1 82 ? -23.791 -20.163 -33.084 1.00 40.34 82 THR A O 1
ATOM 623 N N . PRO A 1 83 ? -23.575 -19.642 -35.258 1.00 46.84 83 PRO A N 1
ATOM 624 C CA . PRO A 1 83 ? -24.895 -20.113 -35.618 1.00 46.84 83 PRO A CA 1
ATOM 625 C C . PRO A 1 83 ? -24.787 -21.607 -35.928 1.00 46.84 83 PRO A C 1
ATOM 627 O O . PRO A 1 83 ? -24.898 -21.996 -37.079 1.00 46.84 83 PRO A O 1
ATOM 630 N N . ASP A 1 84 ? -24.499 -22.436 -34.926 1.00 41.62 84 ASP A N 1
ATOM 631 C CA . ASP A 1 84 ? -24.808 -23.863 -35.003 1.00 41.62 84 ASP A CA 1
ATOM 632 C C . ASP A 1 84 ? -24.859 -24.466 -33.596 1.00 41.62 84 ASP A C 1
ATOM 634 O O . ASP A 1 84 ? -24.002 -24.210 -32.749 1.00 41.62 84 ASP A O 1
ATOM 638 N N . GLY A 1 85 ? -25.965 -25.145 -33.313 1.00 40.97 85 GLY A N 1
ATOM 639 C CA . GLY A 1 85 ? -26.463 -25.393 -31.968 1.00 40.97 85 GLY A CA 1
ATOM 640 C C . GLY A 1 85 ? -25.804 -26.542 -31.210 1.00 40.97 85 GLY A C 1
ATOM 641 O O . GLY A 1 85 ? -25.218 -27.446 -31.786 1.00 40.97 85 GLY A O 1
ATOM 642 N N . SER A 1 86 ? -25.987 -26.524 -29.886 1.00 45.59 86 SER A N 1
ATOM 643 C CA . SER A 1 86 ? -26.570 -27.634 -29.110 1.00 45.59 86 SER A CA 1
ATOM 644 C C . SER A 1 86 ? -26.560 -27.272 -27.615 1.00 45.59 86 SER A C 1
ATOM 646 O O . SER A 1 86 ? -25.738 -27.750 -26.837 1.00 45.59 86 SER A O 1
ATOM 648 N N . PHE A 1 87 ? -27.470 -26.387 -27.195 1.00 39.16 87 PHE A N 1
ATOM 649 C CA . PHE A 1 87 ? -27.848 -26.288 -25.784 1.00 39.16 87 PHE A CA 1
ATOM 650 C C . PHE A 1 87 ? -28.961 -27.308 -25.540 1.00 39.16 87 PHE A C 1
ATOM 652 O O . PHE A 1 87 ? -30.134 -27.049 -25.807 1.00 39.16 87 PHE A O 1
ATOM 659 N N . GLY A 1 88 ? -28.579 -28.500 -25.081 1.00 50.28 88 GLY A N 1
ATOM 660 C CA . GLY A 1 88 ? -29.530 -29.455 -24.518 1.00 50.28 88 GLY A CA 1
ATOM 661 C C . GLY A 1 88 ? -30.211 -28.861 -23.274 1.00 50.28 88 GLY A C 1
ATOM 662 O O . GLY A 1 88 ? -29.589 -28.073 -22.555 1.00 50.28 88 GLY A O 1
ATOM 663 N N . PRO A 1 89 ? -31.485 -29.195 -23.010 1.00 52.78 89 PRO A N 1
ATOM 664 C CA . PRO A 1 89 ? -32.205 -28.653 -21.866 1.00 52.78 89 PRO A CA 1
ATOM 665 C C . PRO A 1 89 ? -31.590 -29.149 -20.543 1.00 52.78 89 PRO A C 1
ATOM 667 O O . PRO A 1 89 ? -31.115 -30.286 -20.474 1.00 52.78 89 PRO A O 1
ATOM 670 N N . PRO A 1 90 ? -31.606 -28.330 -19.475 1.00 49.50 90 PRO A N 1
ATOM 671 C CA . PRO A 1 90 ? -31.141 -28.750 -18.157 1.00 49.50 90 PRO A CA 1
ATOM 672 C C . PRO A 1 90 ? -32.003 -29.908 -17.618 1.00 49.50 90 PRO A C 1
ATOM 674 O O . PRO A 1 90 ? -33.208 -29.954 -17.890 1.00 49.50 90 PRO A O 1
ATOM 677 N N . PRO A 1 91 ? -31.435 -30.843 -16.833 1.00 49.88 91 PRO A N 1
ATOM 678 C CA . PRO A 1 91 ? -32.213 -31.914 -16.231 1.00 49.88 91 PRO A CA 1
ATOM 679 C C . PRO A 1 91 ? -33.193 -31.340 -15.197 1.00 49.88 91 PRO A C 1
ATOM 681 O O . PRO A 1 91 ? -32.786 -30.797 -14.178 1.00 49.88 91 PRO A O 1
ATOM 684 N N . GLY A 1 92 ? -34.488 -31.491 -15.489 1.00 50.75 92 GLY A N 1
ATOM 685 C CA . GLY A 1 92 ? -35.587 -31.570 -14.523 1.00 50.75 92 GLY A CA 1
ATOM 686 C C . GLY A 1 92 ? -35.782 -30.368 -13.598 1.00 50.75 92 GLY A C 1
ATOM 687 O O . GLY A 1 92 ? -35.253 -30.334 -12.493 1.00 50.75 92 GLY A O 1
ATOM 688 N N . ASN A 1 93 ? -36.658 -29.438 -13.986 1.00 46.38 93 ASN A N 1
ATOM 689 C CA . ASN A 1 93 ? -37.245 -28.490 -13.040 1.00 46.38 93 ASN A CA 1
ATOM 690 C C . ASN A 1 93 ? -38.293 -29.226 -12.168 1.00 46.38 93 ASN A C 1
ATOM 692 O O . ASN A 1 93 ? -39.295 -29.688 -1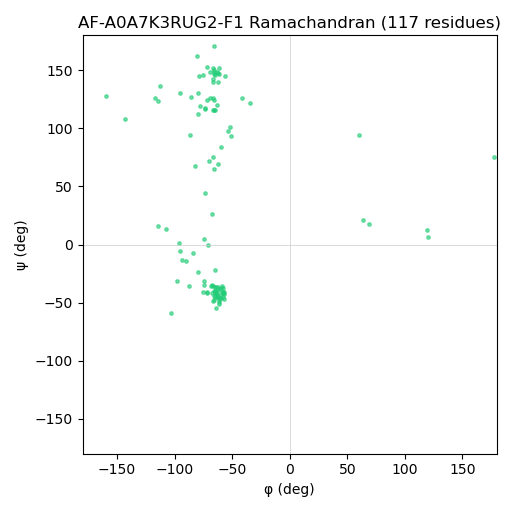2.722 1.00 46.38 93 ASN A O 1
ATOM 696 N N . PRO A 1 94 ? -38.129 -29.337 -10.835 1.00 50.75 94 PRO A N 1
ATOM 697 C CA . PRO A 1 94 ? -39.032 -30.108 -9.966 1.00 50.75 94 PRO A CA 1
ATOM 698 C C . PRO A 1 94 ? -40.427 -29.481 -9.774 1.00 50.75 94 PRO A C 1
ATOM 700 O O . PRO A 1 94 ? -41.275 -30.069 -9.112 1.00 50.75 94 PRO A O 1
ATOM 703 N N . TYR A 1 95 ? -40.685 -28.318 -10.382 1.00 48.84 95 TYR A N 1
ATOM 704 C CA . TYR A 1 95 ? -42.004 -27.674 -10.450 1.00 48.84 95 TYR A CA 1
ATOM 705 C C . TYR A 1 95 ? -42.641 -27.736 -11.853 1.00 48.84 95 TYR A C 1
ATOM 707 O O . TYR A 1 95 ? -43.603 -27.022 -12.134 1.00 48.84 95 TYR A O 1
ATOM 715 N N . GLY A 1 96 ? -42.107 -28.563 -12.761 1.00 49.03 96 GLY A N 1
ATOM 716 C CA . GLY A 1 96 ? -42.705 -28.804 -14.074 1.00 49.03 96 GLY A CA 1
ATOM 717 C C . GLY A 1 96 ? -44.015 -29.589 -13.965 1.00 49.03 96 GLY A C 1
ATOM 718 O O . GLY A 1 96 ? -44.056 -30.658 -13.360 1.00 49.03 96 GLY A O 1
ATOM 719 N N . ALA A 1 97 ? -45.086 -29.054 -14.553 1.00 54.88 97 ALA A N 1
ATOM 720 C CA . ALA A 1 97 ? -46.384 -29.719 -14.634 1.00 54.88 97 ALA A CA 1
ATOM 721 C C . ALA A 1 97 ? -46.274 -31.106 -15.316 1.00 54.88 97 ALA A C 1
ATOM 723 O O . ALA A 1 97 ? -45.472 -31.264 -16.241 1.00 54.88 97 ALA A O 1
ATOM 724 N N . PRO A 1 98 ? -47.068 -32.109 -14.893 1.00 48.56 98 PRO A N 1
ATOM 725 C CA . PRO A 1 98 ? -46.978 -33.469 -15.418 1.00 48.56 98 PRO A CA 1
ATOM 726 C C . PRO A 1 98 ? -47.306 -33.533 -16.924 1.00 48.56 98 PRO A C 1
ATOM 728 O O . PRO A 1 98 ? -48.144 -32.760 -17.406 1.00 48.56 98 PRO A O 1
ATOM 731 N N . PRO A 1 99 ? -46.689 -34.460 -17.683 1.00 44.00 99 PRO A N 1
ATOM 732 C CA . PRO A 1 99 ? -46.948 -34.600 -19.111 1.00 44.00 99 PRO A CA 1
ATOM 733 C C . PRO A 1 99 ? -48.393 -35.061 -19.325 1.00 44.00 99 PRO A C 1
ATOM 735 O O . PRO A 1 99 ? -48.799 -36.090 -18.790 1.00 44.00 99 PRO A O 1
ATOM 738 N N . GLY A 1 100 ? -49.161 -34.305 -20.111 1.00 53.53 100 GLY A N 1
ATOM 739 C CA . GLY A 1 100 ? -50.528 -34.676 -20.495 1.00 53.53 100 GLY A CA 1
ATOM 740 C C . GLY A 1 100 ? -51.631 -33.712 -20.064 1.00 53.53 100 GLY A C 1
ATOM 741 O O . GLY A 1 100 ? -52.798 -34.071 -20.172 1.00 53.53 100 GLY A O 1
ATOM 742 N N . SER A 1 101 ? -51.310 -32.499 -19.602 1.00 46.41 101 SER A N 1
ATOM 743 C CA . SER A 1 101 ? -52.345 -31.495 -19.326 1.00 46.41 101 SER A CA 1
ATOM 744 C C . SER A 1 101 ? -52.919 -30.921 -20.637 1.00 46.41 101 SER A C 1
ATOM 746 O O . SER A 1 101 ? -52.186 -30.257 -21.375 1.00 46.41 101 SER A O 1
ATOM 748 N N . PRO A 1 102 ? -54.216 -31.119 -20.942 1.00 50.69 102 PRO A N 1
ATOM 749 C CA . PRO A 1 102 ? -54.839 -30.676 -22.194 1.00 50.69 102 PRO A CA 1
ATOM 750 C C . PRO A 1 102 ? -55.088 -29.156 -22.266 1.00 50.69 102 PRO A C 1
ATOM 752 O O . PRO A 1 102 ? -55.684 -28.679 -23.226 1.00 50.69 102 PRO A O 1
ATOM 755 N N . TYR A 1 103 ? -54.633 -28.392 -21.264 1.00 49.47 103 TYR A N 1
ATOM 756 C CA . TYR A 1 103 ? -54.825 -26.941 -21.144 1.00 49.47 103 TYR A CA 1
ATOM 757 C C . TYR A 1 103 ? -53.524 -26.127 -21.246 1.00 49.47 103 TYR A C 1
ATOM 759 O O . TYR A 1 103 ? -53.500 -24.955 -20.874 1.00 49.47 103 TYR A O 1
ATOM 767 N N . ALA A 1 104 ? -52.427 -26.713 -21.735 1.00 50.69 104 ALA A N 1
ATOM 768 C CA . ALA A 1 104 ? -51.217 -25.938 -21.998 1.00 50.69 104 ALA A CA 1
ATOM 769 C C . ALA A 1 104 ? -51.470 -24.941 -23.155 1.00 50.69 104 ALA A C 1
ATOM 771 O O . ALA A 1 104 ? -51.906 -25.370 -24.227 1.00 50.69 104 ALA A O 1
ATOM 772 N N . PRO A 1 105 ? -51.221 -23.628 -22.978 1.00 46.59 105 PRO A N 1
ATOM 773 C CA . PRO A 1 105 ? -51.380 -22.658 -24.055 1.00 46.59 105 PRO A CA 1
ATOM 774 C C . PRO A 1 105 ? -50.361 -22.962 -25.162 1.00 46.59 105 PRO A C 1
ATOM 776 O O . PRO A 1 105 ? -49.151 -22.938 -24.942 1.00 46.59 105 PRO A O 1
ATOM 779 N N . GLY A 1 106 ? -50.882 -23.326 -26.336 1.00 45.22 106 GLY A N 1
ATOM 780 C CA . GLY A 1 106 ? -50.108 -23.772 -27.489 1.00 45.22 106 GLY A CA 1
ATOM 781 C C . GLY A 1 106 ? -49.161 -22.701 -28.024 1.00 45.22 106 GLY A C 1
ATOM 782 O O . GLY A 1 106 ? -49.505 -21.522 -28.109 1.00 45.22 106 GLY A O 1
ATOM 783 N N . GLY A 1 107 ? -47.960 -23.135 -28.404 1.00 50.22 107 GLY A N 1
ATOM 784 C CA . GLY A 1 107 ? -47.000 -22.317 -29.136 1.00 50.22 107 GLY A CA 1
ATOM 785 C C . GLY A 1 107 ? -47.487 -21.943 -30.548 1.00 50.22 107 GLY A C 1
ATOM 786 O O . GLY A 1 107 ? -48.502 -22.469 -31.027 1.00 50.22 107 GLY A O 1
ATOM 787 N N . PRO A 1 108 ? -46.770 -21.034 -31.234 1.00 38.53 108 PRO A N 1
ATOM 788 C CA . PRO A 1 108 ? -47.195 -20.471 -32.513 1.00 38.53 108 PRO A CA 1
ATOM 789 C C . PRO A 1 108 ? -47.287 -21.570 -33.582 1.00 38.53 108 PRO A C 1
ATOM 791 O O . PRO A 1 108 ? -46.289 -22.223 -33.873 1.00 38.53 108 PRO A O 1
ATOM 794 N N . GLY A 1 109 ? -48.475 -21.775 -34.165 1.00 54.69 109 GLY A N 1
ATOM 795 C CA . GLY A 1 109 ? -48.699 -22.726 -35.269 1.00 54.69 109 GLY A CA 1
ATOM 796 C C . GLY A 1 109 ? -49.714 -23.849 -35.016 1.00 54.69 109 GLY A C 1
ATOM 797 O O . GLY A 1 109 ? -49.870 -24.722 -3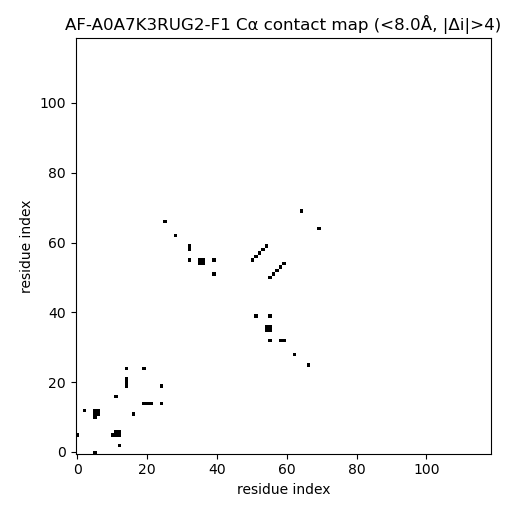5.866 1.00 54.69 109 GLY A O 1
ATOM 798 N N . SER A 1 110 ? -50.425 -23.844 -33.888 1.00 54.19 110 SER A N 1
ATOM 799 C CA . SER A 1 110 ? -51.453 -24.859 -33.603 1.00 54.19 110 SER A CA 1
ATOM 800 C C . SER A 1 110 ? -52.775 -24.539 -34.333 1.00 54.19 110 SER A C 1
ATOM 802 O O . SER A 1 110 ? -53.244 -23.403 -34.226 1.00 54.19 110 SER A O 1
ATOM 804 N N . PRO A 1 111 ? -53.405 -25.487 -35.057 1.00 59.00 111 PRO A N 1
ATOM 805 C CA . PRO A 1 111 ? -54.717 -25.267 -35.669 1.00 59.00 111 PRO A CA 1
ATOM 806 C C . PRO A 1 111 ? -55.806 -25.084 -34.592 1.00 59.00 111 PRO A C 1
ATOM 808 O O . PRO A 1 111 ? -55.693 -25.667 -33.510 1.00 59.00 111 PRO A O 1
ATOM 811 N N . PRO A 1 112 ? -56.856 -24.277 -34.849 1.00 69.06 112 PRO A N 1
ATOM 812 C CA . PRO A 1 112 ? -57.890 -24.016 -33.853 1.00 69.06 112 PRO A CA 1
ATOM 813 C C . PRO A 1 112 ? -58.672 -25.297 -33.512 1.00 69.06 112 PRO A C 1
ATOM 815 O O . PRO A 1 112 ? -58.887 -26.137 -34.391 1.00 69.06 112 PRO A O 1
ATOM 818 N N . PRO A 1 113 ? -59.117 -25.463 -32.252 1.00 69.81 113 PRO A N 1
ATOM 819 C CA . PRO A 1 113 ? -59.902 -26.625 -31.856 1.00 69.81 113 PRO A CA 1
ATOM 820 C C . PRO A 1 113 ? -61.274 -26.640 -32.560 1.00 69.81 113 PRO A C 1
ATOM 822 O O . PRO A 1 113 ? -61.822 -25.575 -32.864 1.00 69.81 113 PRO A O 1
ATOM 825 N N . PRO A 1 114 ? -61.853 -27.830 -32.816 1.00 74.38 114 PRO A N 1
ATOM 826 C CA . PRO A 1 114 ? -63.147 -27.948 -33.484 1.00 74.38 114 PRO A CA 1
ATOM 827 C C . PRO A 1 114 ? -64.299 -27.395 -32.618 1.00 74.38 114 PRO A C 1
ATOM 829 O O . PRO A 1 114 ? -64.211 -27.423 -31.386 1.00 74.38 114 PRO A O 1
ATOM 832 N N . PRO A 1 115 ? -65.396 -26.907 -33.236 1.00 75.56 115 PRO A N 1
ATOM 833 C CA . PRO A 1 115 ? -66.542 -26.373 -32.504 1.00 75.56 115 PRO A CA 1
ATOM 834 C C . PRO A 1 115 ? -67.258 -27.470 -31.705 1.00 75.56 115 PRO A C 1
ATOM 836 O O . PRO A 1 115 ? -67.426 -28.595 -32.175 1.00 75.56 115 PRO A O 1
ATOM 839 N N . GLN A 1 116 ? -67.691 -27.132 -30.489 1.00 75.94 116 GLN A N 1
ATOM 840 C CA . GLN A 1 116 ? -68.416 -28.053 -29.610 1.00 75.94 116 GLN A CA 1
ATOM 841 C C . GLN A 1 116 ? -69.896 -28.172 -30.026 1.00 75.94 116 GLN A C 1
ATOM 843 O O . GLN A 1 116 ? -70.480 -27.173 -30.456 1.00 75.94 116 GLN A O 1
ATOM 848 N N . PRO A 1 117 ? -70.526 -29.356 -29.888 1.00 60.69 117 PRO A N 1
ATOM 849 C CA . PRO A 1 117 ? -71.946 -29.533 -30.183 1.00 60.69 117 PRO A CA 1
ATOM 850 C C . PRO A 1 117 ? -72.840 -28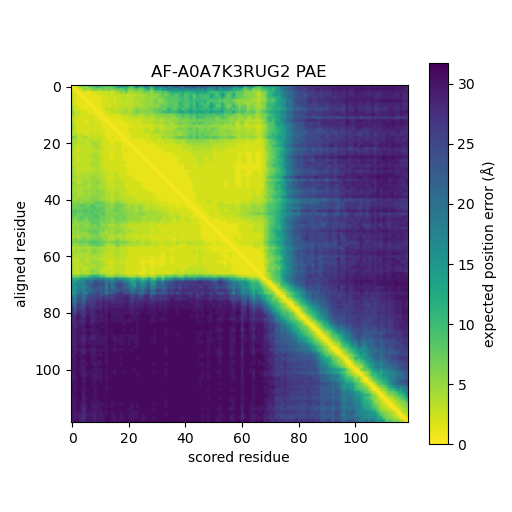.858 -29.123 1.00 60.69 117 PRO A C 1
ATOM 852 O O . PRO A 1 117 ? -72.421 -28.709 -27.970 1.00 60.69 117 PRO A O 1
ATOM 855 N N . PRO A 1 118 ? -74.067 -28.438 -29.493 1.00 68.38 118 PRO A N 1
ATOM 856 C CA . PRO A 1 118 ? -74.992 -27.799 -28.561 1.00 68.38 118 PRO A CA 1
ATOM 857 C C . PRO A 1 118 ? -75.450 -28.792 -27.483 1.00 68.38 118 PRO A C 1
ATOM 859 O O . PRO A 1 118 ? -75.623 -29.976 -27.770 1.00 68.38 118 PRO A O 1
ATOM 862 N N . ARG A 1 119 ? -75.593 -28.294 -26.249 1.00 60.06 119 ARG A N 1
ATOM 863 C CA . ARG A 1 119 ? -75.979 -29.083 -25.066 1.00 60.06 119 ARG A CA 1
ATOM 864 C C . ARG A 1 119 ? -77.386 -29.655 -25.159 1.00 60.06 119 ARG A C 1
ATOM 866 O O . ARG A 1 119 ? -78.270 -28.925 -25.658 1.00 60.06 119 ARG A O 1
#